Protein AF-A0A351AW80-F1 (afdb_monomer_lite)

Radius of gyration: 13.5 Å; chains: 1; bounding box: 29×30×32 Å

Sequence (56 aa):
AKQGRDRRFQAILPLRGKPLNVEKRRIEQVLENDECRSIITALGTGIGEDFELKNL

Secondary structure (DSSP, 8-state):
-TTTS-TTT-------SSPP-GGGS-HHHHHH-HHHHHHHHHH----GGG--GGG-

Foldseek 3Di:
DVVPDDPVPDDDDDDDDDDDPPVPDDPVVLCPDPRSVSVCVVQVQHDDPSGHPVRD

pLDDT: mean 94.24, std 2.7, range [82.12, 96.94]

Structure (mmCIF, N/CA/C/O backbone):
data_AF-A0A351AW80-F1
#
_entry.id   AF-A0A351AW80-F1
#
loop_
_atom_site.group_PDB
_atom_site.id
_atom_site.type_symbol
_atom_site.label_atom_id
_atom_site.label_alt_id
_atom_site.label_comp_id
_atom_site.label_asym_id
_atom_site.label_entity_id
_atom_site.label_seq_id
_atom_site.pdbx_PDB_ins_code
_atom_site.Cartn_x
_atom_site.Cartn_y
_atom_site.Cartn_z
_atom_site.occupancy
_atom_site.B_iso_or_equiv
_atom_site.auth_seq_id
_atom_site.auth_comp_id
_atom_site.auth_asym_id
_atom_site.auth_atom_id
_atom_site.pdbx_PDB_model_num
ATOM 1 N N . ALA A 1 1 ? 14.931 8.467 -8.408 1.00 82.12 1 ALA A N 1
ATOM 2 C CA . ALA A 1 1 ? 14.373 7.123 -8.137 1.00 82.12 1 ALA A CA 1
ATOM 3 C C . ALA A 1 1 ? 13.877 6.431 -9.417 1.00 82.12 1 ALA A C 1
ATOM 5 O O . ALA A 1 1 ? 14.533 5.506 -9.869 1.00 82.12 1 ALA A O 1
ATOM 6 N N . LYS A 1 2 ? 12.799 6.896 -10.076 1.00 85.06 2 LYS A N 1
ATOM 7 C CA . LYS A 1 2 ? 12.233 6.232 -11.279 1.00 85.06 2 LYS A CA 1
ATOM 8 C C . LYS A 1 2 ? 13.208 6.063 -12.451 1.00 85.06 2 LYS A C 1
ATOM 10 O O . LYS A 1 2 ? 13.181 5.025 -13.095 1.00 85.06 2 LYS A O 1
ATOM 15 N N . GLN A 1 3 ? 14.072 7.046 -12.693 1.00 89.38 3 GLN A N 1
ATOM 16 C CA . GLN A 1 3 ? 15.082 6.985 -13.757 1.00 89.38 3 GLN A CA 1
ATOM 17 C C . GLN A 1 3 ? 16.335 6.170 -13.382 1.00 89.38 3 GLN A C 1
ATOM 19 O O . GLN A 1 3 ? 17.087 5.800 -14.270 1.00 89.38 3 GLN A O 1
ATOM 24 N N . GLY A 1 4 ? 16.560 5.891 -12.091 1.00 93.94 4 GLY A N 1
ATOM 25 C CA . GLY A 1 4 ? 17.783 5.241 -11.599 1.00 93.94 4 GLY A CA 1
ATOM 26 C C . GLY A 1 4 ? 17.611 3.782 -11.176 1.00 93.94 4 GLY A C 1
ATOM 27 O O . GLY A 1 4 ? 18.578 3.169 -10.747 1.00 93.94 4 GLY A O 1
ATOM 28 N N . ARG A 1 5 ? 16.392 3.237 -11.250 1.00 96.38 5 ARG A N 1
ATOM 29 C CA . ARG A 1 5 ? 16.109 1.845 -10.881 1.00 96.38 5 ARG A CA 1
ATOM 30 C C . ARG A 1 5 ? 16.332 0.916 -12.068 1.00 96.38 5 ARG A C 1
ATOM 32 O O . ARG A 1 5 ? 16.024 1.294 -13.203 1.00 96.38 5 ARG A O 1
ATOM 39 N N . ASP A 1 6 ? 16.716 -0.328 -11.809 1.00 96.94 6 ASP A N 1
ATOM 40 C CA . ASP A 1 6 ? 16.559 -1.365 -12.825 1.00 96.94 6 ASP A CA 1
ATOM 41 C C . ASP A 1 6 ? 15.083 -1.776 -12.906 1.00 96.94 6 ASP A C 1
ATOM 43 O O . ASP A 1 6 ? 14.533 -2.431 -12.022 1.00 96.94 6 ASP A O 1
ATOM 47 N N . ARG A 1 7 ? 14.421 -1.382 -13.998 1.00 95.38 7 ARG A N 1
ATOM 48 C CA . ARG A 1 7 ? 12.996 -1.657 -14.227 1.00 95.38 7 ARG A CA 1
ATOM 49 C C . ARG A 1 7 ? 12.646 -3.145 -14.329 1.00 95.38 7 ARG A C 1
ATOM 51 O O . ARG A 1 7 ? 11.459 -3.446 -14.300 1.00 95.38 7 ARG A O 1
ATOM 58 N N . ARG A 1 8 ? 13.628 -4.039 -14.501 1.00 96.19 8 ARG A N 1
ATOM 59 C CA . ARG A 1 8 ? 13.394 -5.486 -14.609 1.00 96.19 8 ARG A CA 1
ATOM 60 C C . ARG A 1 8 ? 12.966 -6.105 -13.282 1.00 96.19 8 ARG A C 1
ATOM 62 O O . ARG A 1 8 ? 12.166 -7.028 -13.301 1.00 96.19 8 ARG A O 1
ATOM 69 N N . PHE A 1 9 ? 13.483 -5.604 -12.160 1.00 96.69 9 PHE A N 1
ATOM 70 C CA . PHE A 1 9 ? 13.238 -6.204 -10.843 1.00 96.69 9 PHE A CA 1
ATOM 71 C C . PHE A 1 9 ? 12.954 -5.191 -9.726 1.00 96.69 9 PHE A C 1
ATOM 73 O O . PHE A 1 9 ? 12.542 -5.584 -8.641 1.00 96.69 9 PHE A O 1
ATOM 80 N N . GLN A 1 10 ? 13.142 -3.888 -9.960 1.00 96.69 10 GLN A N 1
ATOM 81 C CA . GLN A 1 10 ? 12.860 -2.857 -8.961 1.00 96.69 10 GLN A CA 1
ATOM 82 C C . GLN A 1 10 ? 11.569 -2.111 -9.301 1.00 96.69 10 GLN A C 1
ATOM 84 O O . GLN A 1 10 ? 11.479 -1.384 -10.297 1.00 96.69 10 GLN A O 1
ATOM 89 N N . ALA A 1 11 ? 10.574 -2.237 -8.426 1.00 96.12 11 ALA A N 1
ATOM 90 C CA . ALA A 1 11 ? 9.386 -1.393 -8.419 1.00 96.12 11 ALA A CA 1
ATOM 91 C C . ALA A 1 11 ? 9.615 -0.127 -7.568 1.00 96.12 11 ALA A C 1
ATOM 93 O O . ALA A 1 11 ? 10.541 -0.041 -6.770 1.00 96.12 11 ALA A O 1
ATOM 94 N N . ILE A 1 12 ? 8.789 0.901 -7.774 1.00 96.19 12 ILE A N 1
ATOM 95 C CA . ILE A 1 12 ? 8.764 2.122 -6.952 1.00 96.19 12 ILE A CA 1
ATOM 96 C C . ILE A 1 12 ? 7.308 2.483 -6.756 1.00 96.19 12 ILE A C 1
ATOM 98 O O . ILE A 1 12 ? 6.612 2.726 -7.744 1.00 96.19 12 ILE A O 1
ATOM 102 N N . LEU A 1 13 ? 6.914 2.583 -5.493 1.00 96.00 13 LEU A N 1
ATOM 103 C CA . LEU A 1 13 ? 5.648 3.140 -5.053 1.00 96.00 13 LEU A CA 1
ATOM 104 C C . LEU A 1 13 ? 5.925 4.514 -4.419 1.00 96.00 13 LEU A C 1
ATOM 106 O O . LEU A 1 13 ? 6.520 4.574 -3.344 1.00 96.00 13 LEU A O 1
ATOM 110 N N . PRO A 1 14 ? 5.603 5.630 -5.096 1.00 94.88 14 PRO A N 1
ATOM 111 C CA . PRO A 1 14 ? 5.798 6.953 -4.519 1.00 94.88 14 PRO A CA 1
ATOM 112 C C . PRO A 1 14 ? 4.697 7.244 -3.495 1.00 94.88 14 PRO A C 1
ATOM 114 O O . PRO A 1 14 ? 3.535 7.342 -3.879 1.00 94.88 14 PRO A O 1
ATOM 117 N N . LEU A 1 15 ? 5.076 7.443 -2.233 1.00 94.50 15 LEU A N 1
ATOM 118 C CA . LEU A 1 15 ? 4.157 7.912 -1.195 1.00 94.50 15 LEU A CA 1
ATOM 119 C C . LEU A 1 15 ? 4.076 9.438 -1.213 1.00 94.50 15 LEU A C 1
ATOM 121 O O . LEU A 1 15 ? 5.103 10.110 -1.375 1.00 94.50 15 LEU A O 1
ATOM 125 N N . ARG A 1 16 ? 2.878 10.001 -1.052 1.00 93.62 16 ARG A N 1
ATOM 126 C CA . ARG A 1 16 ? 2.682 11.455 -1.031 1.00 93.62 16 ARG A CA 1
ATOM 127 C C . ARG A 1 16 ? 2.308 11.956 0.358 1.00 93.62 16 ARG A C 1
ATOM 129 O O . ARG A 1 16 ? 1.481 11.389 1.060 1.00 93.62 16 ARG A O 1
ATOM 136 N N . GLY A 1 17 ? 2.896 13.093 0.725 1.00 92.00 17 GLY A N 1
ATOM 137 C CA . GLY A 1 17 ? 2.617 13.750 1.996 1.00 92.00 17 GLY A CA 1
ATOM 138 C C . GLY A 1 17 ? 3.171 12.987 3.200 1.00 92.00 17 GLY A C 1
ATOM 139 O O . GLY A 1 17 ? 4.160 12.262 3.105 1.00 92.00 17 GLY A O 1
ATOM 140 N N . LYS A 1 18 ? 2.556 13.212 4.362 1.00 93.44 18 LYS A N 1
ATOM 141 C CA . LYS A 1 18 ? 2.957 12.587 5.622 1.00 93.44 18 LYS A CA 1
ATOM 142 C C . LYS A 1 18 ? 2.175 11.280 5.809 1.00 93.44 18 LYS A C 1
ATOM 144 O O . LYS A 1 18 ? 0.946 11.355 5.855 1.00 93.44 18 LYS A O 1
ATOM 149 N N . PRO A 1 19 ? 2.844 10.123 5.971 1.00 91.00 19 PRO A N 1
ATOM 150 C CA . PRO A 1 19 ? 2.165 8.864 6.256 1.00 91.00 19 PRO A CA 1
ATOM 151 C C . PRO A 1 19 ? 1.248 8.965 7.478 1.00 91.00 19 PRO A C 1
ATOM 153 O O . PRO A 1 19 ? 1.571 9.639 8.466 1.00 91.00 19 PRO A O 1
ATOM 156 N N . LEU A 1 20 ? 0.099 8.291 7.405 1.00 94.75 20 LEU A N 1
ATOM 157 C CA . LEU A 1 20 ? -0.848 8.221 8.509 1.00 94.75 20 LEU A CA 1
ATOM 158 C C . LEU A 1 20 ? -0.204 7.481 9.690 1.00 94.75 20 LEU A C 1
ATOM 160 O O . LEU A 1 20 ? 0.334 6.389 9.532 1.00 94.75 20 LEU A O 1
ATOM 164 N N . ASN A 1 21 ? -0.277 8.060 10.889 1.00 95.06 21 ASN A N 1
ATOM 165 C CA . ASN A 1 21 ? 0.105 7.343 12.102 1.00 95.06 21 ASN A CA 1
ATOM 166 C C . ASN A 1 21 ? -1.000 6.333 12.445 1.00 95.06 21 ASN A C 1
ATOM 168 O O . ASN A 1 21 ? -2.040 6.728 12.971 1.00 95.06 21 ASN A O 1
ATOM 172 N N . VAL A 1 22 ? -0.762 5.060 12.134 1.00 94.88 22 VAL A N 1
ATOM 173 C CA . VAL A 1 22 ? -1.734 3.972 12.314 1.00 94.88 22 VAL A CA 1
ATOM 174 C C . VAL A 1 22 ? -1.963 3.597 13.781 1.00 94.88 22 VAL A C 1
ATOM 176 O O . VAL A 1 22 ? -3.075 3.232 14.131 1.00 94.88 22 VAL A O 1
ATOM 179 N N . GLU A 1 23 ? -0.976 3.773 14.668 1.00 95.31 23 GLU A N 1
ATOM 180 C CA . GLU A 1 23 ? -1.104 3.435 16.100 1.00 95.31 23 GLU A CA 1
ATOM 181 C C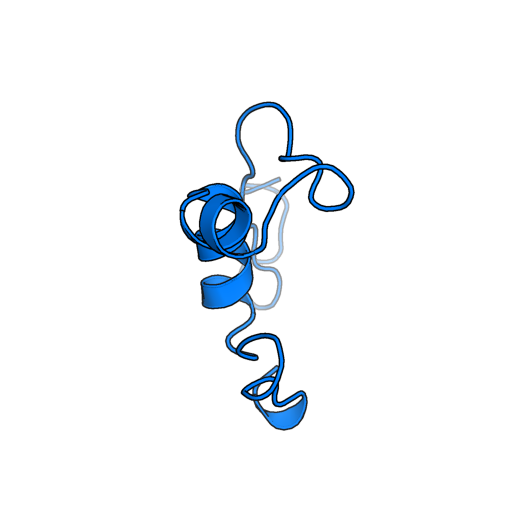 . GLU A 1 23 ? -2.141 4.304 16.824 1.00 95.31 23 GLU A C 1
ATOM 183 O O . GLU A 1 23 ? -2.734 3.895 17.818 1.00 95.31 23 GLU A O 1
ATOM 188 N N . LYS A 1 24 ? -2.366 5.526 16.328 1.00 94.81 24 LYS A N 1
ATOM 189 C CA . LYS A 1 24 ? -3.328 6.488 16.891 1.00 94.81 24 LYS A CA 1
ATOM 190 C C . LYS A 1 24 ? -4.667 6.507 16.149 1.00 94.81 24 LYS A C 1
ATOM 192 O O . LYS A 1 24 ? -5.455 7.434 16.347 1.00 94.81 24 LYS A O 1
ATOM 197 N N . ARG A 1 25 ? -4.907 5.562 15.237 1.00 95.06 25 ARG A N 1
ATOM 198 C CA . ARG A 1 25 ? -6.075 5.544 14.346 1.00 95.06 25 ARG A CA 1
ATOM 199 C C . ARG A 1 25 ? -6.798 4.210 14.431 1.00 95.06 25 ARG A C 1
ATOM 201 O O . ARG A 1 25 ? -6.200 3.183 14.723 1.00 95.06 25 ARG A O 1
ATOM 208 N N 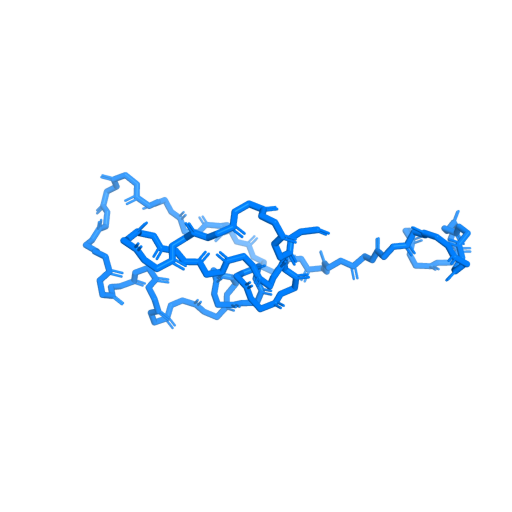. ARG A 1 26 ? -8.107 4.240 14.178 1.00 95.06 26 ARG A N 1
ATOM 209 C CA . ARG A 1 26 ? -8.905 3.013 14.074 1.00 95.06 26 ARG A CA 1
ATOM 210 C C . ARG A 1 26 ? -8.658 2.344 12.726 1.00 95.06 26 ARG A C 1
ATOM 212 O O . ARG A 1 26 ? -8.323 3.035 11.763 1.00 95.06 26 ARG A O 1
ATOM 219 N N . ILE A 1 27 ? -8.855 1.029 12.654 1.00 91.69 27 ILE A N 1
ATOM 220 C CA . ILE A 1 27 ? -8.571 0.248 11.445 1.00 91.69 27 ILE A CA 1
ATOM 221 C C . ILE A 1 27 ? -9.334 0.784 10.232 1.00 91.69 27 ILE A C 1
ATOM 223 O O . ILE A 1 27 ? -8.743 0.952 9.175 1.00 91.69 27 ILE A O 1
ATOM 227 N N . GLU A 1 28 ? -10.592 1.188 10.397 1.00 93.06 28 GLU A N 1
ATOM 228 C CA . GLU A 1 28 ? -11.419 1.716 9.310 1.00 93.06 28 GLU A CA 1
ATOM 229 C C . GLU A 1 28 ? -10.793 2.980 8.695 1.00 93.06 28 GLU A C 1
ATOM 231 O O . GLU A 1 28 ? -10.696 3.104 7.478 1.00 93.06 28 GLU A O 1
ATOM 236 N N . GLN A 1 29 ? -10.239 3.865 9.532 1.00 94.31 29 GLN A N 1
ATOM 237 C CA . GLN A 1 29 ? -9.551 5.087 9.090 1.00 94.31 29 GLN A CA 1
ATOM 238 C C . GLN A 1 29 ? -8.230 4.793 8.369 1.00 94.31 29 GLN A C 1
ATOM 240 O O . GLN A 1 29 ? -7.782 5.581 7.536 1.00 94.31 29 GLN A O 1
ATOM 245 N N . VAL A 1 30 ? -7.576 3.682 8.718 1.00 94.25 30 VAL A N 1
ATOM 246 C CA . VAL A 1 30 ? -6.368 3.214 8.029 1.00 94.25 30 VAL A CA 1
ATOM 247 C C . VAL A 1 30 ? -6.731 2.656 6.653 1.00 94.25 30 VAL A C 1
ATOM 24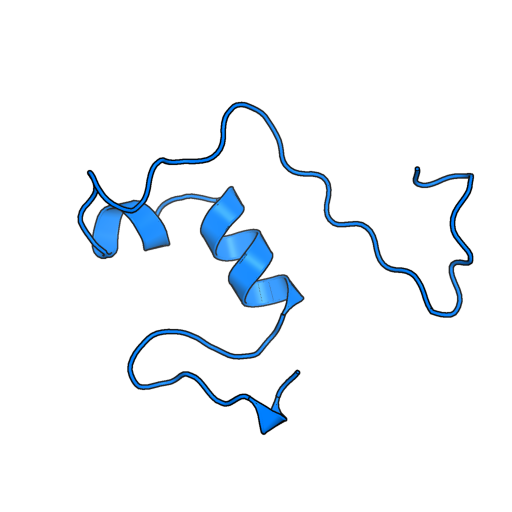9 O O . VAL A 1 30 ? -6.029 2.940 5.687 1.00 94.25 30 VAL A O 1
ATOM 252 N N . LEU A 1 31 ? -7.848 1.933 6.533 1.00 92.69 31 LEU A N 1
ATOM 253 C CA . LEU A 1 31 ? -8.325 1.386 5.256 1.00 92.69 31 LEU A CA 1
ATOM 254 C C . LEU A 1 31 ? -8.886 2.449 4.316 1.00 92.69 31 LEU A C 1
ATOM 256 O O . LEU A 1 31 ? -8.767 2.319 3.101 1.00 92.69 31 LEU A O 1
ATOM 260 N N . GLU A 1 32 ? -9.449 3.526 4.853 1.00 94.38 32 GLU A N 1
ATOM 261 C CA . GLU A 1 32 ? -9.874 4.677 4.055 1.00 94.38 32 GLU A CA 1
ATOM 262 C C . GLU A 1 32 ? -8.685 5.478 3.497 1.00 94.38 32 GLU A C 1
ATOM 264 O O . GLU A 1 32 ? -8.831 6.182 2.498 1.00 94.38 32 GLU A O 1
ATOM 269 N N . ASN A 1 33 ? -7.489 5.355 4.086 1.00 95.62 33 ASN A N 1
ATOM 270 C CA . ASN A 1 33 ? -6.313 6.097 3.644 1.00 95.62 33 ASN A CA 1
ATOM 271 C C . ASN A 1 33 ? -5.745 5.566 2.315 1.00 95.62 33 ASN A C 1
ATOM 273 O O . ASN A 1 33 ? -5.322 4.415 2.213 1.00 95.62 33 ASN A O 1
ATOM 277 N N . ASP A 1 34 ? -5.658 6.442 1.311 1.00 95.25 34 ASP A N 1
ATOM 278 C CA . ASP A 1 34 ? -5.203 6.090 -0.041 1.00 95.25 34 ASP A CA 1
ATOM 279 C C . ASP A 1 34 ? -3.776 5.516 -0.090 1.00 95.25 34 ASP A C 1
ATOM 281 O O . ASP A 1 34 ? -3.509 4.607 -0.879 1.00 95.25 34 ASP A O 1
ATOM 285 N N . GLU A 1 35 ? -2.860 6.007 0.751 1.00 95.62 35 GLU A N 1
ATOM 286 C CA . GLU A 1 35 ? -1.472 5.523 0.794 1.00 95.62 35 GLU A CA 1
ATOM 287 C C . GLU A 1 35 ? -1.408 4.116 1.397 1.00 95.62 35 GLU A C 1
ATOM 289 O O . GLU A 1 35 ? -0.779 3.223 0.828 1.00 95.62 35 GLU A O 1
ATOM 294 N N . CYS A 1 36 ? -2.135 3.877 2.494 1.00 95.31 36 CYS A N 1
ATOM 295 C CA . CYS A 1 36 ? -2.270 2.544 3.077 1.00 95.31 36 CYS A CA 1
ATOM 296 C C . CYS A 1 36 ? -2.900 1.555 2.085 1.00 95.31 36 CYS A C 1
ATOM 298 O O . CYS A 1 36 ? -2.333 0.482 1.873 1.00 95.31 36 CYS A O 1
ATOM 300 N N . ARG A 1 37 ? -3.996 1.918 1.397 1.00 94.31 37 ARG A N 1
ATOM 301 C CA . ARG A 1 37 ? -4.582 1.057 0.348 1.00 94.31 37 ARG A CA 1
ATOM 302 C C . ARG A 1 37 ? -3.603 0.778 -0.788 1.00 94.31 37 ARG A C 1
ATOM 304 O O . ARG A 1 37 ? -3.544 -0.348 -1.283 1.00 94.31 37 ARG A O 1
ATOM 311 N N . SER A 1 38 ? -2.834 1.785 -1.200 1.00 95.81 38 SER A N 1
ATOM 312 C CA . SER A 1 38 ? -1.844 1.643 -2.271 1.00 95.81 38 SER A CA 1
ATOM 313 C C . SER A 1 38 ? -0.737 0.661 -1.892 1.00 95.81 38 SER A C 1
ATOM 315 O O . SER A 1 38 ? -0.352 -0.159 -2.720 1.00 95.81 38 SER A O 1
ATOM 317 N N . ILE A 1 39 ? -0.265 0.693 -0.641 1.00 96.06 39 ILE A N 1
ATOM 318 C CA . ILE A 1 39 ? 0.727 -0.261 -0.124 1.00 96.06 39 ILE A CA 1
ATOM 319 C C . ILE A 1 39 ? 0.150 -1.677 -0.095 1.00 96.06 39 ILE A C 1
ATOM 321 O O . ILE A 1 39 ? 0.772 -2.591 -0.628 1.00 96.06 39 ILE A O 1
ATOM 325 N N . ILE A 1 40 ? -1.048 -1.851 0.472 1.00 95.06 40 ILE A N 1
ATOM 326 C CA . ILE A 1 40 ? -1.711 -3.163 0.562 1.00 95.06 40 ILE A CA 1
ATOM 327 C C . ILE A 1 40 ? -1.876 -3.771 -0.835 1.00 95.06 40 ILE A C 1
ATOM 329 O O . ILE A 1 40 ? -1.532 -4.928 -1.059 1.00 95.06 40 ILE A O 1
ATOM 333 N N . THR A 1 41 ? -2.329 -2.965 -1.797 1.00 95.25 41 THR A N 1
ATOM 334 C CA . THR A 1 41 ? -2.510 -3.400 -3.188 1.00 95.25 41 THR A CA 1
ATOM 335 C C . THR A 1 41 ? -1.180 -3.732 -3.862 1.00 95.25 41 THR A C 1
ATOM 337 O O . THR A 1 41 ? -1.097 -4.699 -4.610 1.00 95.25 41 THR A O 1
ATOM 340 N N . ALA A 1 42 ? -0.133 -2.941 -3.613 1.00 96.69 42 ALA A N 1
ATOM 341 C CA . ALA A 1 42 ? 1.177 -3.156 -4.219 1.00 96.69 42 ALA A CA 1
ATOM 342 C C . ALA A 1 42 ? 1.878 -4.418 -3.698 1.00 96.69 42 ALA A C 1
ATOM 344 O O . ALA A 1 42 ? 2.626 -5.034 -4.450 1.00 96.69 42 ALA A O 1
ATOM 345 N N . L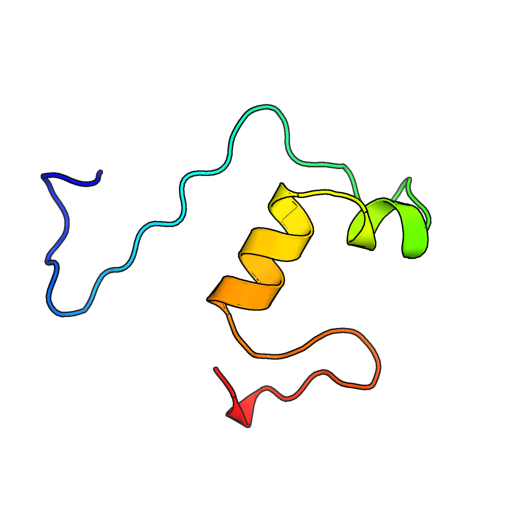EU A 1 43 ? 1.658 -4.774 -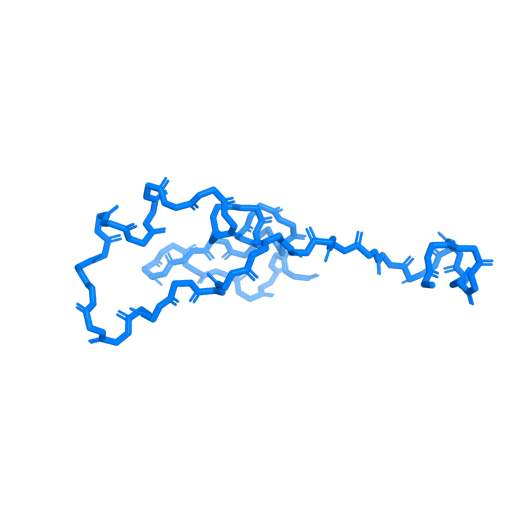2.429 1.00 96.50 43 LEU A N 1
ATOM 346 C CA . LEU A 1 43 ? 2.210 -5.984 -1.819 1.00 96.50 43 LEU A CA 1
ATOM 347 C C . LEU A 1 43 ? 1.370 -7.227 -2.125 1.00 96.50 43 LEU A C 1
ATOM 349 O O . LEU A 1 43 ? 1.921 -8.315 -2.180 1.00 96.50 43 LEU A O 1
ATOM 353 N N . GLY A 1 44 ? 0.054 -7.084 -2.309 1.00 95.62 44 GLY A N 1
ATOM 354 C CA . GLY A 1 44 ? -0.829 -8.199 -2.669 1.00 95.62 44 GLY A CA 1
ATOM 355 C C . GLY A 1 44 ? -1.064 -9.226 -1.555 1.00 95.62 44 GLY A C 1
ATOM 356 O O . GLY A 1 44 ? -1.713 -10.239 -1.783 1.00 95.62 44 GLY A O 1
ATOM 357 N N . THR A 1 45 ? -0.587 -8.965 -0.339 1.00 96.44 45 THR A N 1
ATOM 358 C CA . THR A 1 45 ? -0.612 -9.924 0.775 1.00 96.44 45 THR A CA 1
ATOM 359 C C . THR A 1 45 ? -1.905 -9.935 1.580 1.00 96.44 45 THR A C 1
ATOM 361 O O . THR A 1 45 ? -2.017 -10.726 2.507 1.00 96.44 45 THR A O 1
ATOM 364 N N . GLY A 1 46 ? -2.848 -9.031 1.311 1.00 93.56 46 GLY A N 1
ATOM 365 C CA . GLY A 1 46 ? -3.967 -8.783 2.227 1.00 93.56 46 GLY A CA 1
ATOM 366 C C . GLY A 1 46 ? -3.513 -8.130 3.541 1.00 93.56 46 GLY A C 1
ATOM 367 O O . GLY A 1 46 ? -2.390 -7.623 3.640 1.00 93.56 46 GLY A O 1
ATOM 368 N N . ILE A 1 47 ? -4.400 -8.105 4.539 1.00 93.81 47 ILE A N 1
ATOM 369 C CA . ILE A 1 47 ? -4.173 -7.521 5.872 1.00 93.81 47 ILE A CA 1
ATOM 370 C C . ILE A 1 47 ? -4.970 -8.263 6.950 1.00 93.81 47 ILE A C 1
ATOM 372 O O . ILE A 1 47 ? -5.982 -8.889 6.653 1.00 93.81 47 ILE A O 1
ATOM 376 N N . GLY A 1 48 ? -4.571 -8.107 8.215 1.00 90.38 48 GLY A N 1
ATOM 377 C CA . GLY A 1 48 ? -5.326 -8.645 9.347 1.00 90.38 48 GLY A CA 1
ATOM 378 C C . GLY A 1 48 ? -5.450 -10.166 9.272 1.00 90.38 48 GLY A C 1
ATOM 379 O O . GLY A 1 48 ? -4.442 -10.853 9.130 1.00 90.38 48 GLY A O 1
ATOM 380 N N . GLU A 1 49 ? -6.679 -10.670 9.373 1.00 93.19 49 GLU A N 1
ATOM 381 C CA . GLU A 1 49 ? -6.979 -12.106 9.307 1.00 93.19 49 GLU A CA 1
ATOM 382 C C . GLU A 1 49 ? -6.815 -12.685 7.892 1.00 93.19 49 GLU A C 1
ATOM 384 O O . GLU A 1 49 ? -6.436 -13.844 7.757 1.00 93.19 49 GLU A O 1
ATOM 389 N N . ASP A 1 50 ? -6.991 -11.865 6.850 1.00 92.56 50 ASP A N 1
ATOM 390 C CA . ASP A 1 50 ? -6.828 -12.255 5.441 1.00 92.56 50 ASP A CA 1
ATOM 391 C C . ASP A 1 50 ? -5.372 -12.112 4.953 1.00 92.56 50 ASP A C 1
ATOM 393 O O . ASP A 1 50 ? -5.097 -12.128 3.751 1.00 92.56 50 ASP A O 1
ATOM 397 N N . PHE A 1 51 ? -4.418 -11.893 5.866 1.00 96.56 51 PHE A N 1
ATOM 398 C CA . PHE A 1 51 ? -3.015 -11.741 5.501 1.00 96.56 51 PHE A CA 1
ATOM 399 C C . PHE A 1 51 ? -2.377 -13.088 5.138 1.00 96.56 51 PHE A C 1
ATOM 401 O O . PHE A 1 51 ? -2.241 -13.986 5.971 1.00 96.56 51 PHE A O 1
ATOM 408 N N . GLU A 1 52 ? -1.865 -13.183 3.915 1.00 96.38 52 GLU A N 1
ATOM 409 C CA . GLU A 1 52 ? -1.171 -14.356 3.399 1.00 96.38 52 GLU A CA 1
ATOM 410 C C . GLU A 1 52 ? 0.215 -13.987 2.859 1.00 96.38 52 GLU A C 1
ATOM 412 O O . GLU A 1 52 ? 0.367 -13.434 1.770 1.00 96.38 52 GLU A O 1
ATOM 417 N N . LEU A 1 53 ? 1.264 -14.378 3.592 1.00 95.31 53 LEU A N 1
ATOM 418 C CA . LEU A 1 53 ? 2.656 -14.122 3.195 1.00 95.31 53 LEU A CA 1
ATOM 419 C C . LEU A 1 53 ? 3.040 -14.789 1.864 1.00 95.31 53 LEU A C 1
ATOM 421 O O . LEU A 1 53 ? 3.945 -14.326 1.184 1.00 95.31 53 LEU A O 1
ATOM 425 N N . LYS A 1 54 ? 2.359 -15.876 1.486 1.00 96.62 54 LYS A N 1
ATOM 426 C CA . LYS A 1 54 ? 2.608 -16.595 0.227 1.00 96.62 54 LYS A CA 1
ATOM 427 C C . LYS A 1 54 ? 2.268 -15.774 -1.020 1.00 96.62 54 LYS A C 1
ATOM 429 O O . LYS A 1 54 ? 2.709 -16.148 -2.100 1.00 96.62 54 LYS A O 1
ATOM 434 N N . ASN A 1 55 ? 1.481 -14.709 -0.865 1.00 93.12 55 ASN A N 1
ATOM 435 C CA . ASN A 1 55 ? 1.064 -13.837 -1.962 1.00 93.12 55 ASN A CA 1
ATOM 436 C C . ASN A 1 55 ? 2.055 -12.687 -2.218 1.00 93.12 55 ASN A C 1
ATOM 438 O O . ASN A 1 55 ? 1.823 -11.896 -3.131 1.00 93.12 55 ASN A O 1
ATOM 442 N N . LEU A 1 56 ? 3.135 -12.600 -1.426 1.00 90.56 56 LEU A N 1
ATOM 443 C CA . LEU A 1 56 ? 4.249 -11.666 -1.616 1.00 90.56 56 LEU A CA 1
ATOM 444 C C . LEU A 1 56 ? 5.287 -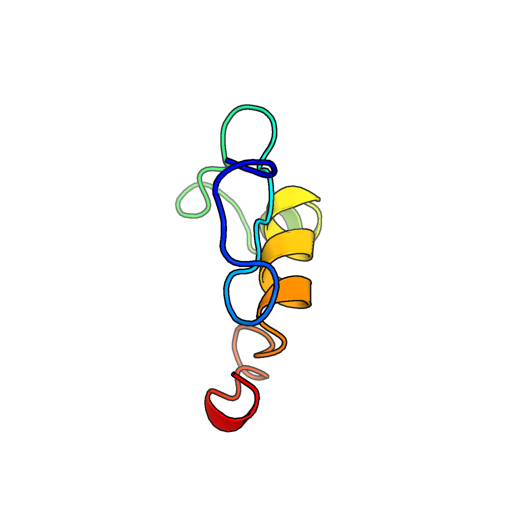12.220 -2.601 1.00 90.56 56 LEU A C 1
ATOM 446 O O . LEU A 1 56 ? 5.754 -11.436 -3.458 1.00 90.56 56 LEU A O 1
#